Protein AF-A0A946CP48-F1 (afdb_monomer)

Secondary structure (DSSP, 8-state):
-PPPPPTTSTT-TTS-HHHHHHHHHHHHHHHHTSTTTS--EEEE-BTTEEEPPTT--EEEEE-GGG-SEEEE-EEE-TT--TT-EEEEEES-TTSEEEEPBS--STTBB--GGG--EEE--TT--EEEE-----

Nearest PDB structures (foldseek):
  2z9c-assembly1_A-2  TM=2.897E-01  e=3.029E+00  Escherichia coli
  7syk-assembly1_Q  TM=2.457E-01  e=8.558E+00  Oryctolagus cuniculus

Radius of gyration: 17.56 Å; Cα contacts (8 Å, |Δi|>4): 278; chains: 1; bounding box: 41×26×53 Å

Sequence (134 aa):
MTDMPAIGYLSDDARTGGEQKQAFEDIRDVIAELPGGSAEIELTISGGAISIPVRSTVIKIDTEADAAADDLDTIGQGNSRDGQVIIVRPVDAGRVVTLKHGNGGTGQMLLTGSKEAVLDNVELSIMLRREGTA

Structure (mmCIF, N/CA/C/O backbone):
data_AF-A0A946CP48-F1
#
_entry.id   AF-A0A946CP48-F1
#
loop_
_atom_site.group_PDB
_atom_site.id
_atom_site.type_symbol
_atom_site.label_atom_id
_atom_site.label_alt_id
_atom_site.label_comp_id
_atom_site.label_asym_id
_atom_site.label_entity_id
_atom_site.label_seq_id
_atom_site.pdbx_PDB_ins_code
_atom_site.Cartn_x
_atom_site.Cartn_y
_atom_site.Cartn_z
_atom_site.occupancy
_atom_site.B_iso_or_equiv
_atom_site.auth_seq_id
_atom_site.auth_comp_id
_atom_site.auth_asym_id
_atom_site.auth_atom_id
_atom_site.pdbx_PDB_model_num
ATOM 1 N N . MET A 1 1 ? 2.300 4.978 -11.983 1.00 69.50 1 MET A N 1
ATOM 2 C CA . MET A 1 1 ? 2.820 3.594 -11.945 1.00 69.50 1 MET A CA 1
ATOM 3 C C . MET A 1 1 ? 3.808 3.432 -13.084 1.00 69.50 1 MET A C 1
ATOM 5 O O . MET A 1 1 ? 3.587 4.062 -14.114 1.00 69.50 1 MET A O 1
ATOM 9 N N . THR A 1 2 ? 4.876 2.660 -12.904 1.00 81.38 2 THR A N 1
ATOM 10 C CA . THR A 1 2 ? 5.878 2.459 -13.967 1.00 81.38 2 THR A CA 1
ATOM 1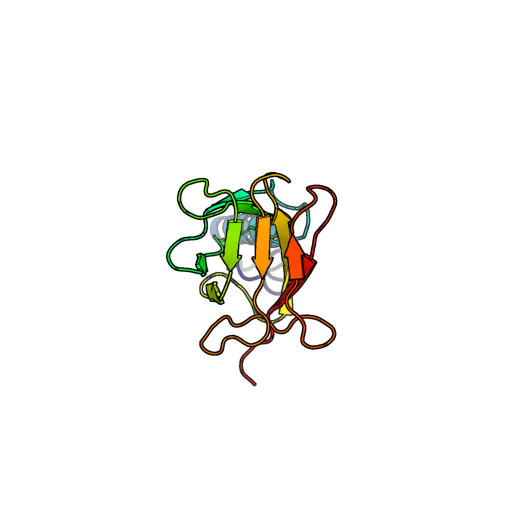1 C C . THR A 1 2 ? 5.605 1.163 -14.726 1.00 81.38 2 THR A C 1
ATOM 13 O O . THR A 1 2 ? 5.418 0.121 -14.105 1.00 81.38 2 THR A O 1
ATOM 16 N N . ASP A 1 3 ? 5.549 1.183 -16.054 1.00 85.25 3 ASP A N 1
ATOM 17 C CA . ASP A 1 3 ? 5.294 -0.040 -16.821 1.00 85.25 3 ASP A CA 1
ATOM 18 C C . ASP A 1 3 ? 6.550 -0.902 -16.938 1.00 85.25 3 ASP A C 1
ATOM 20 O O . ASP A 1 3 ? 7.656 -0.403 -17.133 1.00 85.25 3 ASP A O 1
ATOM 24 N N . MET A 1 4 ? 6.373 -2.221 -16.819 1.00 88.25 4 MET A N 1
ATOM 25 C CA . MET A 1 4 ? 7.462 -3.157 -17.074 1.00 88.25 4 MET A CA 1
ATOM 26 C C . MET A 1 4 ? 7.847 -3.065 -18.558 1.00 88.25 4 MET A C 1
ATOM 28 O O . MET A 1 4 ? 6.959 -3.192 -19.410 1.00 88.25 4 MET A O 1
ATOM 32 N N . PRO A 1 5 ? 9.140 -2.911 -18.895 1.00 92.25 5 PRO A N 1
ATOM 33 C CA . PRO A 1 5 ? 9.574 -2.970 -20.282 1.00 92.25 5 PRO A CA 1
ATOM 34 C C . PRO A 1 5 ? 9.137 -4.274 -20.957 1.00 92.25 5 PRO A C 1
ATOM 36 O O . PRO A 1 5 ? 9.118 -5.344 -20.342 1.00 92.25 5 PRO A O 1
ATOM 39 N N . ALA A 1 6 ? 8.795 -4.189 -22.243 1.00 91.69 6 ALA A N 1
ATOM 40 C CA . ALA A 1 6 ? 8.351 -5.345 -23.012 1.00 91.69 6 ALA A CA 1
ATOM 41 C C . ALA A 1 6 ? 9.420 -6.455 -23.054 1.00 91.69 6 ALA A C 1
ATOM 43 O O . ALA A 1 6 ? 10.627 -6.196 -23.003 1.00 91.69 6 ALA A O 1
ATOM 44 N N . ILE A 1 7 ? 8.982 -7.708 -23.211 1.00 91.06 7 ILE A N 1
ATOM 45 C CA . ILE A 1 7 ? 9.899 -8.836 -23.421 1.00 91.06 7 ILE A CA 1
ATOM 46 C C . ILE A 1 7 ? 10.784 -8.541 -24.636 1.00 91.06 7 ILE A C 1
ATOM 48 O O . ILE A 1 7 ? 10.297 -8.148 -25.694 1.00 91.06 7 ILE A O 1
ATOM 52 N N . GLY A 1 8 ? 12.091 -8.737 -24.472 1.00 90.31 8 GLY A N 1
ATOM 53 C CA . GLY A 1 8 ? 13.076 -8.509 -25.526 1.00 90.31 8 GLY A CA 1
ATOM 54 C C . GLY A 1 8 ? 13.502 -7.049 -25.708 1.00 90.31 8 GLY A C 1
ATOM 55 O O . GLY A 1 8 ? 14.394 -6.802 -26.512 1.00 90.31 8 GLY A O 1
ATOM 56 N N . TYR A 1 9 ? 12.945 -6.096 -24.947 1.00 92.50 9 TYR A N 1
ATOM 57 C CA . TYR A 1 9 ? 13.290 -4.672 -25.070 1.00 92.50 9 TYR A CA 1
ATOM 58 C C . TYR A 1 9 ? 14.778 -4.401 -24.813 1.00 92.50 9 TYR A C 1
ATOM 60 O O . TYR A 1 9 ? 15.409 -3.634 -25.530 1.00 92.50 9 TYR A O 1
ATOM 68 N N . LEU A 1 10 ? 15.362 -5.056 -23.805 1.00 89.12 10 LEU A N 1
ATOM 69 C CA . LEU A 1 10 ? 16.778 -4.876 -23.464 1.00 89.12 10 LEU A CA 1
ATOM 70 C C . LEU A 1 10 ? 17.738 -5.577 -24.435 1.00 89.12 10 LEU A 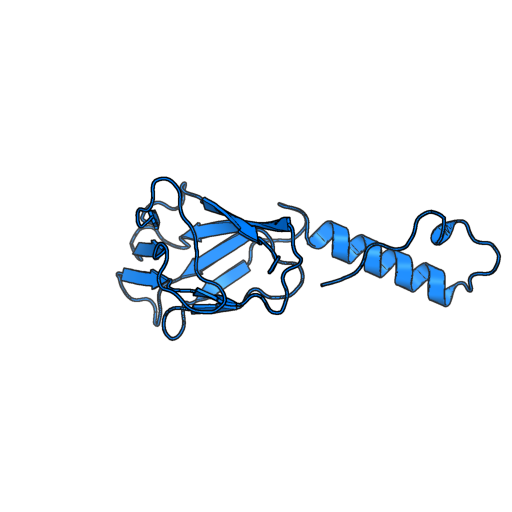C 1
ATOM 72 O O . LEU A 1 10 ? 18.889 -5.171 -24.541 1.00 89.12 10 LEU A O 1
ATOM 76 N N . SER A 1 11 ? 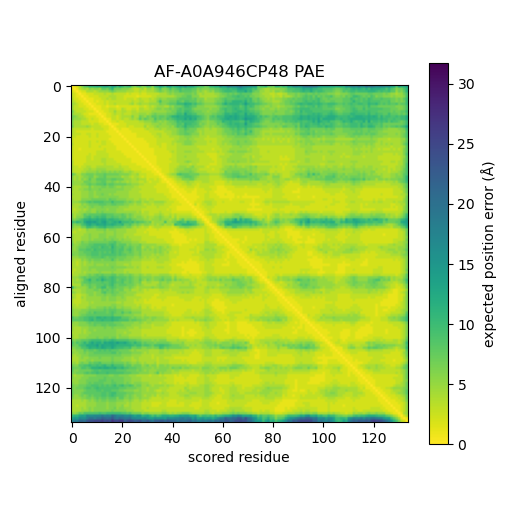17.282 -6.629 -25.117 1.00 90.81 11 SER A N 1
ATOM 77 C CA . SER A 1 11 ? 18.084 -7.410 -26.069 1.00 90.81 11 SER A CA 1
ATOM 78 C C . SER A 1 11 ? 17.961 -6.918 -27.514 1.00 90.81 11 SER A C 1
ATOM 80 O O . SER A 1 11 ? 18.498 -7.549 -28.415 1.00 90.81 11 SER A O 1
ATOM 82 N N . ASP A 1 12 ? 17.194 -5.854 -27.747 1.00 93.75 12 ASP A N 1
ATOM 83 C CA . ASP A 1 12 ? 16.957 -5.288 -29.070 1.00 93.75 12 ASP A CA 1
ATOM 84 C C . ASP A 1 12 ? 18.138 -4.397 -29.486 1.00 93.75 12 ASP A C 1
ATOM 86 O O . ASP A 1 12 ? 18.338 -3.306 -28.945 1.00 93.75 12 ASP A O 1
ATOM 90 N N . ASP A 1 13 ? 18.910 -4.869 -30.468 1.00 91.81 13 ASP A N 1
ATOM 91 C CA . ASP A 1 13 ? 20.085 -4.178 -31.015 1.00 91.81 13 ASP A CA 1
ATOM 92 C C . ASP A 1 13 ? 19.740 -2.843 -31.700 1.00 91.81 13 ASP A C 1
ATOM 94 O O . ASP A 1 13 ? 20.628 -2.023 -31.939 1.00 91.81 13 ASP A O 1
ATOM 98 N N . ALA A 1 14 ? 18.463 -2.594 -32.020 1.00 93.75 14 ALA A N 1
ATOM 99 C CA . ALA A 1 14 ? 18.020 -1.318 -32.576 1.00 93.75 14 ALA A CA 1
ATOM 100 C C . ALA A 1 14 ? 17.900 -0.207 -31.515 1.00 93.75 14 ALA A C 1
ATOM 102 O O . ALA A 1 14 ? 17.724 0.960 -31.877 1.00 93.75 14 ALA A O 1
ATOM 103 N N . ARG A 1 15 ? 17.985 -0.539 -30.217 1.00 92.94 15 ARG A N 1
ATOM 104 C CA . ARG A 1 15 ? 17.834 0.428 -29.122 1.00 92.94 15 ARG A CA 1
ATOM 105 C C . ARG A 1 15 ? 19.086 1.252 -28.909 1.00 92.94 15 ARG A C 1
ATOM 107 O O . ARG A 1 15 ? 20.211 0.762 -28.877 1.00 92.94 15 ARG A O 1
ATOM 114 N N . THR A 1 16 ? 18.872 2.535 -28.671 1.00 95.00 16 THR A N 1
ATOM 115 C CA . THR A 1 16 ? 19.930 3.435 -28.235 1.00 95.00 16 THR A CA 1
ATOM 116 C C . THR A 1 16 ? 20.317 3.152 -26.782 1.00 95.00 16 THR A C 1
ATOM 118 O O . THR A 1 16 ? 19.508 2.711 -25.962 1.00 95.00 16 THR A O 1
ATOM 121 N N . GLY A 1 17 ? 21.547 3.511 -26.408 1.00 91.12 17 GLY A N 1
ATOM 122 C CA . GLY A 1 17 ? 21.979 3.423 -25.010 1.00 91.12 17 GLY A CA 1
ATOM 123 C C . GLY A 1 17 ? 21.163 4.308 -24.052 1.00 91.12 17 GLY A C 1
ATOM 124 O O . GLY A 1 17 ? 21.133 4.038 -22.856 1.00 91.12 17 GLY A O 1
ATOM 125 N N . GLY A 1 18 ? 20.495 5.358 -24.550 1.00 93.19 18 GLY A N 1
ATOM 126 C CA . GLY A 1 18 ? 19.578 6.179 -23.751 1.00 93.19 18 GLY A CA 1
ATOM 127 C C . GLY A 1 18 ? 18.282 5.440 -23.413 1.00 93.19 18 GLY A C 1
ATOM 128 O O . GLY A 1 18 ? 17.873 5.415 -22.256 1.00 93.19 18 GLY A O 1
ATOM 129 N N . GLU A 1 19 ? 17.684 4.774 -24.400 1.00 93.12 19 GLU A N 1
ATOM 130 C CA . GLU A 1 19 ? 16.470 3.968 -24.214 1.00 93.12 19 GLU A CA 1
ATOM 131 C C . GLU A 1 19 ? 16.706 2.772 -23.289 1.00 93.12 19 GLU A C 1
ATOM 133 O O . GLU A 1 19 ? 15.859 2.460 -22.454 1.00 93.12 19 GLU A O 1
ATOM 138 N N . GLN A 1 20 ? 17.865 2.118 -23.399 1.00 91.25 20 GLN A N 1
ATOM 139 C CA . GLN A 1 20 ? 18.214 1.001 -22.519 1.00 91.25 20 GLN A CA 1
ATOM 140 C C . GLN A 1 20 ? 18.391 1.452 -21.064 1.00 91.25 20 GLN A C 1
ATOM 142 O O . GLN A 1 20 ? 17.932 0.768 -20.154 1.00 91.25 20 GLN A O 1
ATOM 147 N N . LYS A 1 21 ? 19.005 2.621 -20.827 1.00 92.75 21 LYS A N 1
ATOM 148 C CA . LYS A 1 21 ? 19.114 3.197 -19.475 1.00 92.75 21 LYS A CA 1
ATOM 149 C C . LYS A 1 21 ? 17.746 3.469 -18.866 1.00 92.75 21 LYS A C 1
ATOM 151 O O . LYS A 1 21 ? 17.530 3.103 -17.717 1.00 92.75 21 LYS A O 1
ATOM 156 N N . GLN A 1 22 ? 16.831 4.055 -19.638 1.00 93.44 22 GLN A N 1
ATOM 157 C CA . GLN A 1 22 ? 15.472 4.294 -19.160 1.00 93.44 22 GLN A CA 1
ATOM 158 C C . GLN A 1 22 ? 14.778 2.981 -18.782 1.00 93.44 22 GLN A C 1
ATOM 160 O O . GLN A 1 22 ? 14.215 2.889 -17.700 1.00 93.44 22 GLN A O 1
ATOM 165 N N . ALA A 1 23 ? 14.915 1.933 -19.598 1.00 92.50 23 ALA A N 1
ATOM 166 C CA . ALA A 1 23 ? 14.337 0.631 -19.273 1.00 92.50 23 ALA A CA 1
ATOM 167 C C . ALA A 1 23 ? 14.891 0.020 -17.972 1.00 92.50 23 ALA A C 1
ATOM 169 O O . ALA A 1 23 ? 14.157 -0.663 -17.261 1.00 92.50 23 ALA A O 1
ATOM 170 N N . PHE A 1 24 ? 16.158 0.265 -17.619 1.00 91.94 24 PHE A N 1
ATOM 171 C CA . PHE A 1 24 ? 16.690 -0.158 -16.319 1.00 91.94 24 PHE A CA 1
ATOM 172 C C . PHE A 1 24 ? 16.081 0.618 -15.147 1.00 91.94 24 PHE A C 1
ATOM 174 O O . PHE A 1 24 ? 15.777 0.007 -14.121 1.00 91.94 24 PHE A O 1
ATOM 181 N N . GLU A 1 25 ? 15.871 1.927 -15.296 1.00 94.19 25 GLU A N 1
ATOM 182 C CA . GLU A 1 25 ? 15.159 2.727 -14.291 1.00 94.19 25 GLU A CA 1
ATOM 183 C C . GLU A 1 25 ? 13.704 2.262 -14.148 1.00 94.19 25 GLU A C 1
ATOM 185 O O . GLU A 1 25 ? 13.211 2.104 -13.029 1.00 94.19 25 GLU A O 1
ATOM 190 N N . ASP A 1 26 ? 13.051 1.925 -15.263 1.00 91.94 26 ASP A N 1
ATOM 191 C CA . ASP A 1 26 ? 11.680 1.423 -15.256 1.00 91.94 26 ASP A CA 1
ATOM 192 C C . ASP A 1 26 ? 11.576 0.072 -14.528 1.00 91.94 26 ASP A C 1
ATOM 194 O O . ASP A 1 26 ? 10.691 -0.136 -13.696 1.00 91.94 26 ASP A O 1
ATOM 198 N N . ILE A 1 27 ? 12.531 -0.837 -14.764 1.00 91.69 27 ILE A N 1
ATOM 199 C CA . ILE A 1 27 ? 12.626 -2.116 -14.042 1.00 91.69 27 ILE A CA 1
ATOM 200 C C . ILE A 1 27 ? 12.857 -1.885 -12.551 1.00 91.69 27 ILE A C 1
ATOM 202 O O . ILE A 1 27 ? 12.212 -2.527 -11.720 1.00 91.69 27 ILE A O 1
ATOM 206 N N . ARG A 1 28 ? 13.767 -0.975 -12.192 1.00 90.50 28 ARG A N 1
ATOM 207 C CA . ARG A 1 28 ? 14.041 -0.625 -10.794 1.00 90.50 28 ARG A CA 1
ATOM 208 C C . ARG A 1 28 ? 12.782 -0.110 -10.102 1.00 90.50 28 ARG A C 1
ATOM 210 O O . ARG A 1 28 ? 12.532 -0.468 -8.953 1.00 90.50 28 ARG A O 1
ATOM 217 N N . ASP A 1 29 ? 11.982 0.693 -10.789 1.00 89.94 29 ASP A N 1
ATOM 218 C CA . ASP A 1 29 ? 10.719 1.191 -10.256 1.00 89.94 29 ASP A CA 1
ATOM 219 C C . ASP A 1 29 ? 9.662 0.096 -10.104 1.00 89.94 29 ASP A C 1
ATOM 221 O O . ASP A 1 29 ? 8.962 0.069 -9.092 1.00 89.94 29 ASP A O 1
ATOM 225 N N . VAL A 1 30 ? 9.568 -0.837 -11.055 1.00 88.88 30 VAL A N 1
ATOM 226 C CA . VAL A 1 30 ? 8.669 -1.994 -10.927 1.00 88.88 30 VAL A CA 1
ATOM 227 C C . VAL A 1 30 ? 9.085 -2.879 -9.749 1.00 88.88 30 VAL A C 1
ATOM 229 O O . VAL A 1 30 ? 8.230 -3.354 -9.006 1.00 88.88 30 VAL A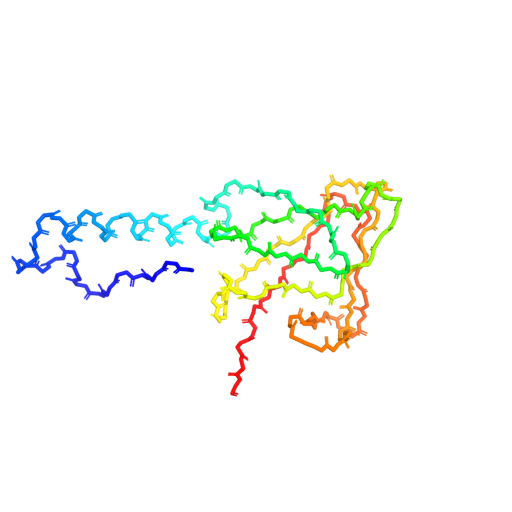 O 1
ATOM 232 N N . ILE A 1 31 ? 10.390 -3.067 -9.530 1.00 88.62 31 ILE A N 1
ATOM 233 C CA . ILE A 1 31 ? 10.904 -3.782 -8.354 1.00 88.62 31 ILE A CA 1
ATOM 234 C C . ILE A 1 31 ? 10.528 -3.040 -7.069 1.00 88.62 31 ILE A C 1
ATOM 236 O O . ILE A 1 31 ? 10.117 -3.682 -6.106 1.00 88.62 31 ILE A O 1
ATOM 240 N N . ALA A 1 32 ? 10.619 -1.708 -7.053 1.00 87.81 32 ALA A N 1
ATOM 241 C CA . ALA A 1 32 ? 10.230 -0.906 -5.896 1.00 87.81 32 ALA A CA 1
ATOM 242 C C . ALA A 1 32 ? 8.731 -1.030 -5.560 1.00 87.81 32 ALA A C 1
ATOM 244 O O . ALA A 1 32 ? 8.357 -0.913 -4.400 1.00 87.81 32 ALA A O 1
ATOM 245 N N . GLU A 1 33 ? 7.882 -1.322 -6.547 1.00 86.88 33 GLU A N 1
ATOM 246 C CA . GLU A 1 33 ? 6.452 -1.589 -6.352 1.00 86.88 33 GLU A CA 1
ATOM 247 C C . GLU A 1 33 ? 6.141 -2.993 -5.789 1.00 86.88 33 GLU A C 1
ATOM 249 O O . GLU A 1 33 ? 4.992 -3.273 -5.431 1.00 86.88 33 GLU A O 1
ATOM 254 N N . LEU A 1 34 ? 7.119 -3.896 -5.670 1.00 87.00 34 LEU A N 1
ATOM 255 C CA . LEU A 1 34 ? 6.904 -5.198 -5.032 1.00 87.00 34 LEU A CA 1
ATOM 256 C C . LEU A 1 34 ? 6.819 -5.059 -3.500 1.00 87.00 34 LEU A C 1
ATOM 258 O O . LEU A 1 34 ? 7.453 -4.173 -2.924 1.00 87.00 34 LEU A O 1
ATOM 262 N N . PRO A 1 35 ? 6.084 -5.942 -2.793 1.00 85.31 35 PRO A N 1
ATOM 263 C CA . PRO A 1 35 ? 6.104 -5.965 -1.331 1.00 85.31 35 PRO A CA 1
ATOM 264 C C . PRO A 1 35 ? 7.537 -6.139 -0.804 1.00 85.31 35 PRO A C 1
ATOM 266 O O . PRO A 1 35 ? 8.204 -7.119 -1.129 1.00 85.31 35 PRO A O 1
ATOM 269 N N . GLY A 1 36 ? 8.018 -5.172 -0.016 1.00 84.19 36 GLY A N 1
ATOM 270 C CA . GLY A 1 36 ? 9.401 -5.127 0.481 1.00 84.19 36 GLY A CA 1
ATOM 271 C C . GLY A 1 36 ? 10.444 -4.601 -0.519 1.00 84.19 36 GLY A C 1
ATOM 272 O O . GLY A 1 36 ? 11.621 -4.530 -0.177 1.00 84.19 36 GLY A O 1
ATOM 273 N N . GLY A 1 37 ? 10.035 -4.220 -1.735 1.00 85.62 37 GLY A N 1
ATOM 274 C CA . GLY A 1 37 ? 10.899 -3.603 -2.748 1.00 85.62 37 GLY A CA 1
ATOM 275 C C . GLY A 1 37 ? 11.220 -2.130 -2.471 1.00 85.62 37 GLY A C 1
ATOM 276 O O . GLY A 1 37 ? 12.255 -1.626 -2.909 1.00 85.62 37 GLY A O 1
ATOM 277 N N . SER A 1 38 ? 10.367 -1.451 -1.702 1.00 87.38 38 SER A N 1
ATOM 278 C CA . SER A 1 38 ? 10.590 -0.111 -1.161 1.00 87.38 38 SER A CA 1
ATOM 279 C C . SER A 1 38 ? 10.522 -0.121 0.366 1.00 87.38 38 SER A C 1
ATOM 281 O O . SER A 1 38 ? 9.931 -1.017 0.971 1.00 87.38 38 SER A O 1
ATOM 283 N N . ALA A 1 39 ? 11.072 0.920 0.996 1.00 88.06 39 ALA A N 1
ATOM 284 C CA . ALA A 1 39 ? 10.811 1.182 2.408 1.00 88.06 39 ALA A CA 1
ATOM 285 C C . ALA A 1 39 ? 9.312 1.424 2.654 1.00 88.06 39 ALA A C 1
ATOM 287 O O . ALA A 1 39 ? 8.589 1.870 1.753 1.00 88.06 39 ALA A O 1
ATOM 288 N N . GLU A 1 40 ? 8.868 1.143 3.879 1.00 90.19 40 GLU A N 1
ATOM 289 C CA . GLU A 1 40 ? 7.524 1.502 4.325 1.00 90.19 40 GLU A CA 1
ATOM 290 C C . GLU A 1 40 ? 7.371 3.021 4.359 1.00 90.19 40 GLU A C 1
ATOM 292 O O . GLU A 1 40 ? 8.298 3.750 4.726 1.00 90.19 40 GLU A O 1
ATOM 297 N N . ILE A 1 41 ? 6.178 3.486 4.015 1.00 92.38 41 ILE A N 1
ATOM 298 C CA . ILE A 1 41 ? 5.811 4.895 4.124 1.00 92.38 41 ILE A CA 1
ATOM 299 C C . ILE A 1 41 ? 4.768 5.080 5.212 1.00 92.38 41 ILE A C 1
ATOM 301 O O . ILE A 1 41 ? 4.051 4.146 5.562 1.00 92.38 41 ILE A O 1
ATOM 305 N N . GLU A 1 42 ? 4.663 6.297 5.720 1.00 93.75 42 GLU A N 1
ATOM 306 C CA . GLU A 1 42 ? 3.605 6.693 6.636 1.00 93.75 42 GLU A CA 1
ATOM 307 C C . GLU A 1 42 ? 2.665 7.665 5.935 1.00 93.75 42 GLU A C 1
ATOM 309 O O . GLU A 1 42 ? 3.125 8.603 5.283 1.00 93.75 42 GLU A O 1
ATOM 314 N N . LEU A 1 43 ? 1.364 7.410 6.040 1.00 95.38 43 LEU A N 1
ATOM 315 C CA . LEU A 1 43 ? 0.310 8.266 5.518 1.00 95.38 43 LEU A CA 1
ATOM 316 C C . LEU A 1 43 ? -0.684 8.573 6.631 1.00 95.38 43 LEU A C 1
ATOM 318 O O . LEU A 1 43 ? -1.199 7.666 7.278 1.00 95.38 43 LEU A O 1
ATOM 322 N N . THR A 1 44 ? -0.985 9.851 6.801 1.00 96.62 44 THR A N 1
ATOM 323 C CA . THR A 1 44 ? -2.033 10.326 7.702 1.00 96.62 44 THR A CA 1
ATOM 324 C C . THR A 1 44 ? -3.360 10.371 6.954 1.00 96.62 44 THR A C 1
ATOM 326 O O . THR A 1 44 ? -3.407 10.819 5.802 1.00 96.62 44 THR A O 1
ATOM 329 N N . ILE A 1 45 ? -4.432 9.915 7.596 1.00 96.88 45 ILE A N 1
ATOM 330 C CA . ILE A 1 45 ? -5.795 10.085 7.090 1.00 96.88 45 ILE A CA 1
ATOM 331 C C . ILE A 1 45 ? -6.098 11.580 6.962 1.00 96.88 45 ILE A C 1
ATOM 333 O O . ILE A 1 45 ? -5.733 12.388 7.816 1.00 96.88 45 ILE A O 1
ATOM 337 N N . SER A 1 46 ? -6.754 11.952 5.866 1.00 96.69 46 SER A N 1
ATOM 338 C CA . SER A 1 46 ? -7.329 13.281 5.702 1.00 96.69 46 SER A CA 1
ATOM 339 C C . SER A 1 46 ? -8.723 13.163 5.108 1.00 96.69 46 SER A C 1
ATOM 341 O O . SER A 1 46 ? -8.893 12.595 4.026 1.00 96.69 46 SER A O 1
ATOM 343 N N . GLY A 1 47 ? -9.727 13.668 5.828 1.00 94.94 47 GLY A N 1
ATOM 344 C CA . GLY A 1 47 ? -11.128 13.599 5.407 1.00 94.94 47 GLY A CA 1
ATOM 345 C C . GLY A 1 47 ? -11.614 12.174 5.117 1.00 94.94 47 GLY A C 1
ATOM 346 O O . GLY A 1 47 ? -12.327 11.969 4.135 1.00 94.94 47 GLY A O 1
ATOM 347 N N . GLY A 1 48 ? -11.176 11.193 5.914 1.00 95.44 48 GLY A N 1
ATOM 348 C CA . GLY A 1 48 ? -11.545 9.781 5.757 1.00 95.44 48 GLY A CA 1
ATOM 349 C C . GLY A 1 48 ? -10.827 9.050 4.616 1.00 95.44 48 GLY A C 1
ATOM 350 O O . GLY A 1 48 ? -11.215 7.942 4.249 1.00 95.44 48 GLY A O 1
ATOM 351 N N . ALA A 1 49 ? -9.787 9.631 4.012 1.00 95.50 49 ALA A N 1
ATOM 352 C CA . ALA A 1 49 ? -9.084 9.006 2.896 1.00 95.50 49 ALA A CA 1
ATOM 353 C C . ALA A 1 49 ? -7.559 9.088 3.010 1.00 95.50 49 ALA A C 1
ATOM 355 O O . ALA A 1 49 ? -6.999 9.978 3.649 1.00 95.50 49 ALA A O 1
ATOM 356 N N . ILE A 1 50 ? -6.883 8.176 2.307 1.00 94.94 50 ILE A N 1
ATOM 357 C CA . ILE A 1 50 ? -5.443 8.250 2.026 1.00 94.94 50 ILE A CA 1
ATOM 358 C C . ILE A 1 50 ? -5.194 8.192 0.520 1.00 94.94 50 ILE A C 1
ATOM 360 O O . ILE A 1 50 ? -5.962 7.593 -0.232 1.00 94.94 50 ILE A O 1
ATOM 364 N N . SER A 1 51 ? -4.087 8.780 0.069 1.00 92.12 51 SER A N 1
ATOM 365 C CA . SER A 1 51 ? -3.630 8.685 -1.321 1.00 92.12 51 SER A CA 1
ATOM 366 C C . SER A 1 51 ? -2.293 7.967 -1.388 1.00 92.12 51 SER A C 1
ATOM 368 O O . SER A 1 51 ? -1.307 8.428 -0.820 1.00 92.12 51 SER A O 1
ATOM 370 N N . ILE A 1 52 ? -2.255 6.844 -2.103 1.00 86.94 52 ILE A N 1
ATOM 371 C CA . ILE A 1 52 ? -1.040 6.042 -2.233 1.00 86.94 52 ILE A CA 1
ATOM 372 C C . ILE A 1 52 ? -0.067 6.768 -3.173 1.00 86.94 52 ILE A C 1
ATOM 374 O O . ILE A 1 52 ? -0.449 7.103 -4.302 1.00 86.94 52 ILE A O 1
ATOM 378 N N . PRO A 1 53 ? 1.182 7.034 -2.760 1.00 82.88 53 PRO A N 1
ATOM 379 C CA . PRO A 1 53 ? 2.191 7.581 -3.650 1.00 82.88 53 PRO A CA 1
ATOM 380 C C . PRO A 1 53 ? 2.731 6.506 -4.600 1.00 82.88 53 PRO A C 1
ATOM 382 O O . PRO A 1 53 ? 2.537 5.303 -4.432 1.00 82.88 53 PRO A O 1
ATOM 385 N N . VAL A 1 54 ? 3.430 6.948 -5.638 1.00 74.00 54 VAL A N 1
ATOM 386 C CA . VAL A 1 54 ? 4.037 6.049 -6.624 1.00 74.00 54 VAL A CA 1
ATOM 3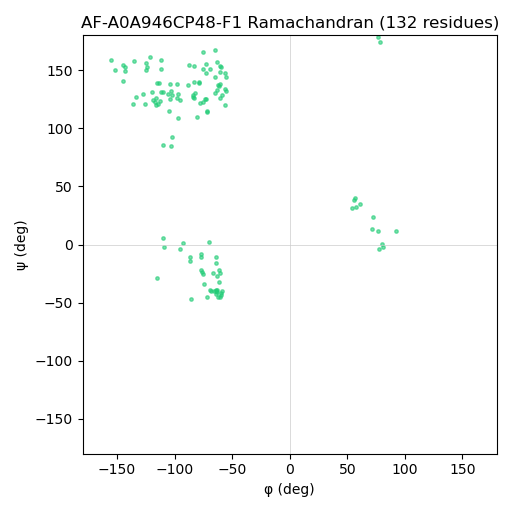87 C C . VAL A 1 54 ? 5.098 5.170 -5.941 1.00 74.00 54 VAL A C 1
ATOM 389 O O . VAL A 1 54 ? 5.956 5.693 -5.235 1.00 74.00 54 VAL A O 1
ATOM 392 N N . ARG A 1 55 ? 5.071 3.855 -6.206 1.00 75.12 55 ARG A N 1
ATOM 393 C CA . ARG A 1 55 ? 6.038 2.850 -5.706 1.00 75.12 55 ARG A CA 1
ATOM 394 C C . ARG A 1 55 ? 5.946 2.480 -4.224 1.00 75.12 55 ARG A C 1
ATOM 396 O O . ARG A 1 55 ? 6.932 2.014 -3.669 1.00 75.12 55 ARG A O 1
ATOM 403 N N . SER A 1 56 ? 4.795 2.660 -3.579 1.00 80.06 56 SER A N 1
ATOM 404 C CA . SER A 1 56 ? 4.621 2.253 -2.180 1.00 80.06 56 SER A CA 1
ATOM 405 C C . SER A 1 56 ? 3.642 1.102 -2.030 1.00 80.06 56 SER A C 1
ATOM 407 O O . SER A 1 56 ? 2.482 1.193 -2.430 1.00 80.06 56 SER A O 1
ATOM 409 N N . THR A 1 57 ? 4.133 0.032 -1.413 1.00 85.75 57 THR A N 1
ATOM 410 C CA . THR A 1 57 ? 3.396 -1.231 -1.276 1.00 85.75 57 THR A CA 1
ATOM 411 C C . THR A 1 57 ? 3.083 -1.554 0.176 1.00 85.75 57 THR A C 1
ATOM 413 O O . THR A 1 57 ? 2.065 -2.177 0.448 1.00 85.75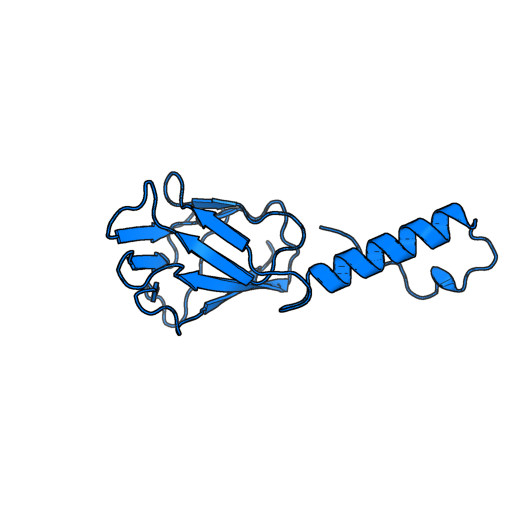 57 THR A O 1
ATOM 416 N N . VAL A 1 58 ? 3.918 -1.100 1.115 1.00 91.62 58 VAL A N 1
ATOM 417 C CA . VAL A 1 58 ? 3.681 -1.236 2.556 1.00 91.62 58 VAL A CA 1
ATOM 418 C C . VAL A 1 58 ? 3.476 0.150 3.152 1.00 91.62 58 VAL A C 1
ATOM 420 O O . VAL A 1 58 ? 4.335 1.026 3.027 1.00 91.62 58 VAL A O 1
ATOM 423 N N . ILE A 1 59 ? 2.311 0.350 3.758 1.00 93.62 59 ILE A N 1
ATOM 424 C CA . ILE A 1 59 ? 1.816 1.649 4.198 1.00 93.62 59 ILE A CA 1
ATOM 425 C C . ILE A 1 59 ? 1.458 1.557 5.678 1.00 93.62 59 ILE A C 1
ATOM 427 O O . ILE A 1 59 ? 0.595 0.772 6.078 1.00 93.62 59 ILE A O 1
ATOM 431 N N . LYS A 1 60 ? 2.103 2.393 6.486 1.00 94.88 60 LYS A N 1
ATOM 432 C CA . LYS A 1 60 ? 1.671 2.697 7.845 1.00 94.88 60 LYS A CA 1
ATOM 433 C C . LYS A 1 60 ? 0.623 3.797 7.780 1.00 94.88 60 LYS A C 1
ATOM 435 O O . LYS A 1 60 ? 0.864 4.830 7.159 1.00 94.88 60 LYS A O 1
ATOM 440 N N . ILE A 1 61 ? -0.525 3.562 8.394 1.00 95.81 61 ILE A N 1
ATOM 441 C CA . ILE A 1 61 ? -1.615 4.530 8.448 1.00 95.81 61 ILE A CA 1
ATOM 442 C C . ILE A 1 61 ? -1.627 5.165 9.830 1.00 95.81 61 ILE A C 1
ATOM 444 O O . ILE A 1 61 ? -1.568 4.456 10.838 1.00 95.81 61 ILE A O 1
ATOM 448 N N . ASP A 1 62 ? -1.705 6.488 9.837 1.00 96.50 62 ASP A N 1
ATOM 449 C CA . ASP A 1 62 ? -1.927 7.314 11.013 1.00 96.50 62 ASP A CA 1
ATOM 450 C C . ASP A 1 62 ? -3.308 7.975 10.952 1.00 96.50 62 ASP A C 1
ATOM 452 O O . ASP A 1 62 ? -3.839 8.246 9.873 1.00 96.50 62 ASP A O 1
ATOM 456 N N . THR A 1 63 ? -3.876 8.239 12.117 1.00 97.56 63 THR A N 1
ATOM 457 C CA . THR A 1 63 ? -5.154 8.941 12.300 1.00 97.56 63 THR A CA 1
ATOM 458 C C . THR A 1 63 ? -5.043 10.420 11.930 1.00 97.56 63 THR A C 1
ATOM 460 O O . THR A 1 63 ? -3.983 11.022 12.114 1.00 97.56 63 THR A O 1
ATOM 463 N N . GLU A 1 64 ? -6.131 11.043 11.476 1.00 96.62 64 GLU A N 1
ATOM 464 C CA . GLU A 1 64 ? -6.177 12.482 11.219 1.00 96.62 64 GLU A CA 1
ATOM 465 C C . GLU A 1 64 ? -5.848 13.273 12.496 1.00 96.62 64 GLU A C 1
ATOM 467 O O . GLU A 1 64 ? -6.419 13.052 13.566 1.00 96.62 64 GLU A O 1
ATOM 472 N N . ALA A 1 65 ? -4.895 14.203 12.378 1.00 94.62 65 ALA A N 1
ATOM 473 C CA . ALA A 1 65 ? -4.439 15.068 13.468 1.00 94.62 65 ALA A CA 1
ATOM 474 C C . ALA A 1 65 ? -3.982 14.325 14.746 1.00 94.62 65 ALA A C 1
ATOM 476 O O . ALA A 1 65 ? -4.125 14.862 15.846 1.00 94.62 65 ALA A O 1
ATOM 477 N N . ASP A 1 66 ? -3.429 13.114 14.603 1.00 92.44 66 ASP A N 1
ATOM 478 C CA . ASP A 1 66 ? -2.965 12.266 15.712 1.00 92.44 66 ASP A CA 1
ATOM 479 C C . ASP A 1 66 ? -4.066 11.951 16.745 1.00 92.44 66 ASP A C 1
ATOM 481 O O . ASP A 1 66 ? -3.806 11.819 17.947 1.00 92.44 66 ASP A O 1
ATOM 485 N N . ALA A 1 67 ? -5.317 11.858 16.287 1.00 95.06 67 ALA A N 1
ATOM 486 C CA . ALA A 1 67 ? -6.450 11.492 17.121 1.00 95.06 67 ALA A CA 1
ATOM 487 C C . ALA A 1 67 ? -6.326 10.064 17.690 1.00 95.06 67 ALA A C 1
ATOM 489 O O . ALA A 1 67 ? -5.666 9.186 17.149 1.00 95.06 67 ALA A O 1
ATOM 490 N N . ALA A 1 68 ? -7.015 9.789 18.801 1.00 95.56 68 ALA A N 1
ATOM 491 C CA . ALA A 1 68 ? -6.995 8.452 19.406 1.00 95.56 68 ALA A CA 1
ATOM 492 C C . ALA A 1 68 ? -7.664 7.378 18.524 1.00 95.56 68 ALA A C 1
ATOM 494 O O . ALA A 1 68 ? -7.378 6.190 18.669 1.00 95.56 68 ALA A O 1
ATOM 495 N N . ALA A 1 69 ? -8.575 7.785 17.640 1.00 95.94 69 ALA A N 1
ATOM 496 C CA . ALA A 1 69 ? -9.216 6.903 16.683 1.00 95.94 69 ALA A CA 1
ATOM 497 C C . ALA A 1 69 ? -9.634 7.677 15.434 1.00 95.94 69 ALA A C 1
ATOM 499 O O . ALA A 1 69 ? -9.971 8.859 15.536 1.00 95.94 69 ALA A O 1
ATOM 500 N N . ASP A 1 70 ? -9.650 6.994 14.294 1.00 97.56 70 ASP A N 1
ATOM 501 C CA . ASP A 1 70 ? -10.146 7.541 13.035 1.00 97.56 70 ASP A CA 1
ATOM 502 C C . ASP A 1 70 ? -10.615 6.436 12.076 1.00 97.56 70 ASP A C 1
ATOM 504 O O . ASP A 1 70 ? -10.202 5.274 12.181 1.00 97.56 70 ASP A O 1
ATOM 508 N N . ASP A 1 71 ? -11.463 6.815 11.127 1.00 97.38 71 ASP A N 1
ATOM 509 C CA . ASP A 1 71 ? -12.044 5.925 10.131 1.00 97.38 71 ASP A CA 1
ATOM 510 C C . ASP A 1 71 ? -11.375 6.159 8.767 1.00 97.38 71 ASP A C 1
ATOM 512 O O . ASP A 1 71 ? -11.283 7.277 8.259 1.00 97.38 71 ASP A O 1
ATOM 516 N N . LEU A 1 72 ? -10.920 5.074 8.139 1.00 97.19 72 LEU A N 1
ATOM 517 C CA . LEU A 1 72 ? -10.490 5.082 6.748 1.00 97.19 72 LEU A CA 1
ATOM 518 C C . LEU A 1 72 ? -11.640 4.596 5.864 1.00 97.19 72 LEU A C 1
ATOM 520 O O . LEU A 1 72 ? -11.955 3.405 5.832 1.00 97.19 72 LEU A O 1
ATOM 524 N N . ASP A 1 73 ? -12.227 5.516 5.109 1.00 96.44 73 ASP A N 1
ATOM 525 C CA . ASP A 1 73 ? -13.364 5.272 4.225 1.00 96.44 73 ASP A CA 1
ATOM 526 C C . ASP A 1 73 ? -12.931 4.780 2.845 1.00 96.44 73 ASP A C 1
ATOM 528 O O . ASP A 1 73 ? -13.494 3.825 2.298 1.00 96.44 73 ASP A O 1
ATOM 532 N N . THR A 1 74 ? -11.943 5.457 2.254 1.00 95.19 74 THR A N 1
ATOM 533 C CA . THR A 1 74 ? -11.525 5.219 0.869 1.00 95.19 74 THR A CA 1
ATOM 534 C C . THR A 1 74 ? -10.019 5.339 0.681 1.00 95.19 74 THR A C 1
ATOM 536 O O . THR A 1 74 ? -9.321 6.072 1.380 1.00 95.19 74 THR A O 1
ATOM 539 N N . ILE A 1 75 ? -9.508 4.618 -0.314 1.00 94.25 75 ILE A N 1
ATOM 540 C CA . ILE A 1 75 ? -8.109 4.678 -0.726 1.00 94.25 75 ILE A CA 1
ATOM 541 C C . ILE A 1 75 ? -8.033 5.201 -2.160 1.00 94.25 75 ILE A C 1
ATOM 543 O O . ILE A 1 75 ? -8.596 4.621 -3.093 1.00 94.25 75 ILE A O 1
ATOM 547 N N . GLY A 1 76 ? -7.302 6.299 -2.343 1.00 91.00 76 GLY A N 1
ATOM 548 C CA . GLY A 1 76 ? -7.055 6.910 -3.641 1.00 91.00 76 GLY A CA 1
ATOM 549 C C . GLY A 1 76 ? -6.332 5.952 -4.588 1.00 91.00 76 GLY A C 1
ATOM 550 O O . GLY A 1 76 ? -5.260 5.440 -4.277 1.00 91.00 76 GLY A O 1
ATOM 551 N N . GLN A 1 77 ? -6.906 5.742 -5.775 1.00 84.75 77 GLN A N 1
ATOM 552 C CA . GLN A 1 77 ? -6.434 4.741 -6.741 1.00 84.75 77 GLN A CA 1
ATOM 553 C C . GLN A 1 77 ? -5.491 5.291 -7.823 1.00 84.75 77 GLN A C 1
ATOM 555 O O . GLN A 1 77 ? -5.011 4.527 -8.655 1.00 84.75 77 GLN A O 1
ATOM 560 N N . GLY A 1 78 ? -5.233 6.604 -7.853 1.00 82.19 78 GLY A N 1
ATOM 561 C CA . GLY A 1 78 ? -4.584 7.270 -8.995 1.00 82.19 78 GLY A CA 1
ATOM 562 C C . GLY A 1 78 ? -3.178 6.762 -9.337 1.00 82.19 78 GLY A C 1
ATOM 563 O O . GLY A 1 78 ? -2.754 6.865 -10.484 1.00 82.19 78 GLY A O 1
ATOM 564 N N . ASN A 1 79 ? -2.473 6.175 -8.367 1.00 83.94 79 ASN A N 1
ATOM 565 C CA . ASN A 1 79 ? -1.129 5.629 -8.556 1.00 83.94 79 ASN A CA 1
ATOM 566 C C . ASN A 1 79 ? -1.069 4.100 -8.492 1.00 83.94 79 ASN A C 1
ATOM 568 O O . ASN A 1 79 ? 0.032 3.551 -8.542 1.00 83.94 79 ASN A O 1
ATOM 572 N N . SER A 1 80 ? -2.214 3.421 -8.401 1.00 84.00 80 SER A N 1
ATOM 573 C CA . SER A 1 80 ? -2.267 1.971 -8.238 1.00 84.00 80 SER A CA 1
ATOM 574 C C . SER A 1 80 ? -2.656 1.269 -9.532 1.00 84.00 80 SER A C 1
ATOM 576 O O . SER A 1 80 ? -3.565 1.726 -10.213 1.00 84.00 80 SER A O 1
ATOM 578 N N . ARG A 1 81 ? -2.022 0.146 -9.882 1.00 84.62 81 ARG A N 1
ATOM 579 C CA . ARG A 1 81 ? -2.393 -0.675 -11.057 1.00 84.62 81 ARG A CA 1
ATOM 580 C C . ARG A 1 81 ? -3.473 -1.701 -10.716 1.00 84.62 81 ARG A C 1
ATOM 582 O O . ARG A 1 81 ? -3.592 -2.110 -9.562 1.00 84.62 81 ARG A O 1
ATOM 589 N N . ASP A 1 82 ? -4.260 -2.124 -11.700 1.00 87.50 82 ASP A N 1
ATOM 590 C CA . ASP A 1 82 ? -5.203 -3.232 -11.496 1.00 87.50 82 ASP A CA 1
ATOM 591 C C . ASP A 1 82 ? -4.421 -4.498 -11.120 1.00 87.50 82 ASP A C 1
ATOM 593 O O . ASP A 1 82 ? -3.357 -4.778 -11.676 1.00 87.50 82 ASP A O 1
ATOM 597 N N . GLY A 1 83 ? -4.909 -5.234 -10.124 1.00 86.94 83 GLY A N 1
ATOM 598 C CA . GLY A 1 83 ? -4.216 -6.381 -9.543 1.00 86.94 83 GLY A CA 1
ATOM 599 C C . GLY A 1 83 ? -3.081 -6.025 -8.578 1.00 86.94 83 GLY A C 1
ATOM 600 O O . GLY A 1 83 ? -2.520 -6.939 -7.971 1.00 86.94 83 GLY A O 1
ATOM 601 N N . GLN A 1 84 ? -2.747 -4.739 -8.386 1.00 87.81 84 GLN A N 1
ATOM 602 C CA . GLN A 1 84 ? -1.740 -4.347 -7.400 1.00 87.81 84 GLN A CA 1
ATOM 603 C C . GLN A 1 84 ? -2.182 -4.738 -6.002 1.00 87.81 84 GLN A C 1
ATOM 605 O O . GLN A 1 84 ? -3.326 -4.519 -5.603 1.00 87.81 84 GLN A O 1
ATOM 610 N N . VAL A 1 85 ? -1.228 -5.265 -5.251 1.00 90.25 85 VAL A N 1
ATOM 611 C CA . VAL A 1 85 ? -1.379 -5.541 -3.835 1.00 90.25 85 VAL A CA 1
ATOM 612 C C . VAL A 1 85 ? -0.764 -4.401 -3.048 1.00 90.25 85 VAL A C 1
ATOM 614 O O . VAL A 1 85 ? 0.335 -3.970 -3.374 1.00 90.25 85 VAL A O 1
ATOM 617 N N . ILE A 1 86 ? -1.434 -3.979 -1.985 1.00 92.25 86 ILE A N 1
ATOM 618 C CA . ILE A 1 86 ? -0.852 -3.159 -0.927 1.00 92.25 86 ILE A CA 1
ATOM 619 C C . ILE A 1 86 ? -1.047 -3.841 0.421 1.00 92.25 86 ILE A C 1
ATOM 621 O O . ILE A 1 86 ? -1.962 -4.646 0.604 1.00 92.25 86 ILE A O 1
ATOM 625 N 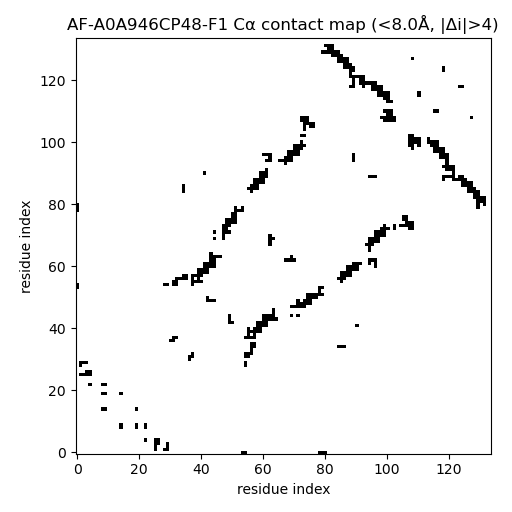N . ILE A 1 87 ? -0.189 -3.497 1.367 1.00 93.88 87 ILE A N 1
ATOM 626 C CA . ILE A 1 87 ? -0.251 -3.926 2.755 1.00 93.88 87 ILE A CA 1
ATOM 627 C C . ILE A 1 87 ? -0.404 -2.670 3.598 1.00 93.88 87 ILE A C 1
ATOM 629 O O . ILE A 1 87 ? 0.419 -1.758 3.515 1.00 93.88 87 ILE A O 1
ATOM 633 N N . VAL A 1 88 ? -1.454 -2.633 4.407 1.00 94.88 88 VAL A N 1
ATOM 634 C CA . VAL A 1 88 ? -1.730 -1.538 5.332 1.00 94.88 88 VAL A CA 1
ATOM 635 C C . VAL A 1 88 ? -1.611 -2.024 6.769 1.00 94.88 88 VAL A C 1
ATOM 637 O O . VAL A 1 88 ? -2.033 -3.135 7.094 1.00 94.88 88 VAL A O 1
ATOM 640 N N . ARG A 1 89 ? -1.015 -1.202 7.628 1.00 95.31 89 ARG A N 1
ATOM 641 C CA . ARG A 1 89 ? -0.818 -1.475 9.059 1.00 95.31 89 ARG A CA 1
ATOM 642 C C . ARG A 1 89 ? -0.951 -0.181 9.863 1.00 95.31 89 ARG A C 1
ATOM 644 O O . ARG A 1 89 ? -0.689 0.883 9.301 1.00 95.31 89 ARG A O 1
ATOM 651 N N . PRO A 1 90 ? -1.314 -0.232 11.152 1.00 96.38 90 PRO A N 1
ATOM 652 C CA . PRO A 1 90 ? -1.325 0.971 11.968 1.00 96.38 90 PRO A CA 1
ATOM 653 C C . PRO A 1 90 ? 0.113 1.402 12.279 1.00 96.38 90 PRO A C 1
ATOM 655 O O . PRO A 1 90 ? 1.031 0.576 12.402 1.00 96.38 90 PRO A O 1
ATOM 658 N N . VAL A 1 91 ? 0.315 2.711 12.396 1.00 96.06 91 VAL A N 1
ATOM 659 C CA . VAL A 1 91 ? 1.586 3.273 12.867 1.00 96.06 91 VAL A CA 1
ATOM 660 C C . VAL A 1 91 ? 1.759 3.098 14.378 1.00 96.06 91 VAL A C 1
ATOM 662 O O . VAL A 1 91 ? 2.873 2.869 14.844 1.00 96.06 91 VAL A O 1
ATOM 665 N N . ASP A 1 92 ? 0.661 3.169 15.131 1.00 94.38 92 ASP A N 1
ATOM 666 C CA . ASP A 1 92 ? 0.638 3.196 16.590 1.00 94.38 92 ASP A CA 1
ATOM 667 C C . ASP A 1 92 ? -0.596 2.441 17.106 1.00 94.38 92 ASP A C 1
ATOM 669 O O . ASP A 1 92 ? -1.668 2.526 16.518 1.00 94.38 92 ASP A O 1
ATOM 673 N N . ALA A 1 93 ? -0.444 1.680 18.192 1.00 91.88 93 ALA A N 1
ATOM 674 C CA . ALA A 1 93 ? -1.527 0.867 18.757 1.00 91.88 93 ALA A CA 1
ATOM 675 C C . ALA A 1 93 ? -2.555 1.689 19.565 1.00 91.88 93 ALA A C 1
ATOM 677 O O . ALA A 1 93 ? -3.682 1.250 19.771 1.00 91.88 93 ALA A O 1
ATOM 678 N N . GLY A 1 94 ? -2.174 2.875 20.047 1.00 92.81 94 GLY A N 1
ATOM 679 C CA . GLY A 1 94 ? -3.044 3.817 20.749 1.00 92.81 94 GLY A CA 1
ATOM 680 C C . GLY A 1 94 ? -3.814 4.768 19.828 1.00 92.81 94 GLY A C 1
ATOM 681 O O . GLY A 1 94 ? -4.719 5.448 20.310 1.00 92.81 94 GLY A O 1
ATOM 682 N N . ARG A 1 95 ? -3.476 4.808 18.531 1.00 96.19 95 ARG A N 1
ATOM 683 C CA . ARG A 1 95 ? -4.173 5.567 17.479 1.00 96.19 95 ARG A CA 1
ATOM 684 C C . ARG A 1 95 ? -4.883 4.595 16.545 1.00 96.19 95 ARG A C 1
ATOM 686 O O . ARG A 1 95 ? -4.333 4.133 15.548 1.00 96.19 95 ARG A O 1
ATOM 693 N N . VAL A 1 96 ? -6.095 4.222 16.940 1.00 96.31 96 VAL A N 1
ATOM 694 C CA . VAL A 1 96 ? -6.839 3.120 16.325 1.00 96.31 96 VAL A CA 1
ATOM 695 C C . VAL A 1 96 ? -7.401 3.546 14.973 1.00 96.31 96 VAL A C 1
ATOM 697 O O . VAL A 1 96 ? -8.195 4.478 14.890 1.00 96.31 96 VAL A O 1
ATOM 700 N N . VAL A 1 97 ? -7.047 2.819 13.916 1.00 96.94 97 VAL A N 1
ATOM 701 C CA . VAL A 1 97 ? -7.584 3.066 12.571 1.00 96.94 97 VAL A CA 1
ATOM 702 C C . VAL A 1 97 ? -8.626 2.006 12.229 1.00 96.94 97 VAL A C 1
ATOM 704 O O . VAL A 1 97 ? -8.328 0.811 12.254 1.00 96.94 97 VAL A O 1
ATOM 707 N N . THR A 1 98 ? -9.834 2.422 11.853 1.00 96.94 98 THR A N 1
ATOM 708 C CA . THR A 1 98 ? -10.895 1.508 11.406 1.00 96.94 98 THR A CA 1
ATOM 709 C C . THR A 1 98 ? -11.061 1.580 9.894 1.00 96.94 98 THR A C 1
ATOM 711 O O . THR A 1 98 ? -11.488 2.591 9.350 1.00 96.94 98 THR A O 1
ATOM 714 N N . LEU A 1 99 ? -10.770 0.491 9.185 1.00 97.06 99 LEU A N 1
ATOM 715 C CA . LEU A 1 99 ? -11.052 0.391 7.754 1.00 97.06 99 LEU A CA 1
ATOM 716 C C . LEU A 1 99 ? -12.536 0.100 7.554 1.00 97.06 99 LEU A C 1
ATOM 718 O O . LEU A 1 99 ? -13.044 -0.935 8.007 1.00 97.06 99 LEU A O 1
ATOM 722 N N . LYS A 1 100 ? -13.221 0.974 6.819 1.00 97.31 100 LYS A N 1
ATOM 723 C CA . LYS A 1 100 ? -14.648 0.828 6.539 1.00 97.31 100 LYS A CA 1
ATOM 724 C C . LYS A 1 100 ? -14.888 -0.120 5.377 1.00 97.31 100 LYS A C 1
ATOM 726 O O . LYS A 1 100 ? -14.301 -0.002 4.301 1.00 97.31 100 LYS A O 1
ATOM 731 N N . HIS A 1 101 ? -15.786 -1.077 5.596 1.00 96.31 101 HIS A N 1
ATOM 732 C CA . HIS A 1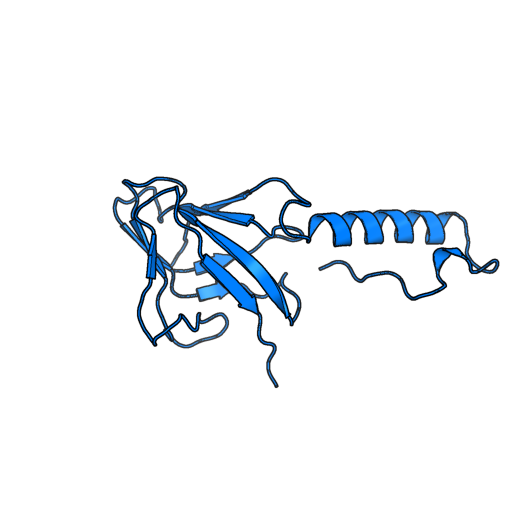 101 ? -16.224 -1.990 4.550 1.00 96.31 101 HIS A CA 1
ATOM 733 C C . HIS A 1 101 ? -17.329 -1.345 3.712 1.00 96.31 101 HIS A C 1
ATOM 735 O O . HIS A 1 101 ? -18.367 -0.970 4.248 1.00 96.31 101 HIS A O 1
ATOM 741 N N . GLY A 1 102 ? -17.143 -1.302 2.392 1.00 93.56 102 GLY A N 1
ATOM 742 C CA . GLY A 1 102 ? -18.222 -0.993 1.453 1.00 93.56 102 GLY A CA 1
ATOM 743 C C . GLY A 1 102 ? -18.847 0.391 1.642 1.00 93.56 102 GLY A C 1
ATOM 744 O O . GLY A 1 102 ? -20.046 0.543 1.423 1.00 93.56 102 GLY A O 1
ATOM 745 N N . ASN A 1 103 ? -18.054 1.397 2.029 1.00 91.62 103 ASN A N 1
ATOM 746 C CA . ASN A 1 103 ? -18.546 2.755 2.298 1.00 91.62 103 ASN A CA 1
ATOM 747 C C . ASN A 1 103 ? -19.003 3.525 1.034 1.00 91.62 103 ASN A C 1
ATOM 749 O O . ASN A 1 103 ? -19.421 4.678 1.105 1.00 91.62 103 ASN A O 1
ATOM 753 N N . GLY A 1 104 ? -18.953 2.885 -0.140 1.00 87.81 104 GLY A N 1
ATOM 754 C CA . GLY A 1 104 ? -19.316 3.484 -1.419 1.00 87.81 104 GLY A CA 1
ATOM 755 C C . GLY A 1 104 ? -18.232 4.401 -1.994 1.00 87.81 104 GLY A C 1
ATOM 756 O O . GLY A 1 104 ? -17.193 4.651 -1.392 1.00 87.81 104 GLY A O 1
ATOM 757 N N . GLY A 1 105 ? -18.470 4.884 -3.215 1.00 87.94 105 GLY A N 1
ATOM 758 C CA . GLY A 1 105 ? -17.539 5.762 -3.927 1.00 87.94 105 GLY A CA 1
ATOM 759 C C . GLY A 1 105 ? -16.318 5.056 -4.533 1.00 87.94 105 GLY A C 1
ATOM 760 O O . GLY A 1 105 ? -16.129 3.839 -4.442 1.00 87.94 105 GLY A O 1
ATOM 761 N N . THR A 1 106 ? -15.487 5.846 -5.212 1.00 89.50 106 THR A N 1
ATOM 762 C CA . THR A 1 106 ? -14.240 5.368 -5.819 1.00 89.50 106 THR A CA 1
ATOM 763 C C . THR A 1 106 ? -13.211 5.098 -4.730 1.00 89.50 106 THR A C 1
ATOM 765 O O . THR A 1 106 ? -12.878 5.991 -3.961 1.00 89.50 106 THR A O 1
ATOM 768 N N . GLY A 1 107 ? -12.658 3.885 -4.701 1.00 90.75 107 GLY A N 1
ATOM 769 C CA . GLY A 1 107 ? -11.635 3.519 -3.711 1.00 90.75 107 GLY A CA 1
ATOM 770 C C . GLY A 1 107 ? -12.191 2.889 -2.442 1.00 90.75 107 GLY A C 1
ATOM 771 O O . GLY A 1 107 ? -11.438 2.732 -1.486 1.00 90.75 107 GLY A O 1
ATOM 772 N N . GLN A 1 108 ? -13.473 2.509 -2.430 1.00 94.44 108 GLN A N 1
ATOM 773 C CA . GLN A 1 108 ? -14.037 1.714 -1.343 1.00 94.44 108 GLN A CA 1
ATOM 774 C C . GLN A 1 108 ? -13.260 0.410 -1.132 1.00 94.44 108 GLN A C 1
ATOM 776 O O . GLN A 1 108 ? -12.781 -0.218 -2.082 1.00 94.44 108 GLN A O 1
ATOM 781 N N . MET A 1 109 ? -13.200 -0.028 0.120 1.00 95.19 109 MET A N 1
ATOM 782 C CA . MET A 1 109 ? -12.547 -1.273 0.497 1.00 95.19 109 MET A CA 1
ATOM 783 C C . MET A 1 109 ? -13.587 -2.363 0.735 1.00 95.19 109 MET A C 1
ATOM 785 O O . MET A 1 109 ? -14.538 -2.195 1.499 1.00 95.19 109 MET A O 1
ATOM 789 N N . LEU A 1 110 ? -13.393 -3.513 0.092 1.00 94.31 110 LEU A N 1
ATOM 790 C CA . LEU A 1 110 ? -14.213 -4.701 0.308 1.00 94.31 110 LEU A CA 1
ATOM 791 C C . LEU A 1 110 ? -13.449 -5.680 1.196 1.00 94.31 110 LEU A C 1
ATOM 793 O O . LEU A 1 110 ? -12.640 -6.481 0.739 1.00 94.31 110 LEU A O 1
ATOM 797 N N . LEU A 1 111 ? -13.697 -5.564 2.495 1.00 94.94 111 LEU A N 1
ATOM 798 C CA . LEU A 1 111 ? -13.067 -6.375 3.534 1.00 94.94 111 LEU A CA 1
ATOM 799 C C . LEU A 1 111 ? -13.751 -7.738 3.737 1.00 94.94 111 LEU A C 1
ATOM 801 O O . LEU A 1 111 ? -14.953 -7.900 3.498 1.00 94.94 111 LEU A O 1
ATOM 805 N N . THR A 1 112 ? -12.975 -8.710 4.219 1.00 92.75 112 THR A N 1
ATOM 806 C CA . THR A 1 112 ? -13.413 -10.091 4.465 1.00 92.75 112 THR A CA 1
ATOM 807 C C . THR A 1 112 ? -14.614 -10.159 5.405 1.00 92.75 112 THR A C 1
ATOM 809 O O . THR A 1 112 ? -14.640 -9.543 6.467 1.00 92.75 112 THR A O 1
ATOM 812 N N . GLY A 1 113 ? -15.610 -10.965 5.030 1.00 92.62 113 GLY A N 1
ATOM 813 C CA . GLY A 1 113 ? -16.800 -11.195 5.852 1.00 92.62 113 GLY A CA 1
ATOM 814 C C . GLY A 1 113 ? -17.751 -10.001 5.939 1.00 92.62 113 GLY A C 1
ATOM 815 O O . GLY A 1 113 ? -18.634 -10.020 6.792 1.00 92.62 113 GLY A O 1
ATOM 816 N N . SER A 1 114 ? -17.577 -8.988 5.081 1.00 94.50 114 SER A N 1
ATOM 817 C CA . SER A 1 114 ? -18.394 -7.770 5.063 1.00 94.50 114 SER A CA 1
ATOM 818 C C . SER A 1 114 ? -18.413 -7.026 6.395 1.00 94.50 114 SER A C 1
ATOM 820 O O . SER A 1 114 ? -19.453 -6.545 6.844 1.00 94.50 114 SER A O 1
ATOM 822 N N . LYS A 1 115 ? -17.250 -6.963 7.046 1.00 95.06 115 LYS A N 1
ATOM 823 C CA . LYS A 1 115 ? -17.056 -6.290 8.330 1.00 95.06 115 LYS A CA 1
ATOM 824 C C . LYS A 1 115 ? -15.946 -5.264 8.236 1.00 95.06 115 LYS A C 1
ATOM 826 O O . LYS A 1 115 ? -14.995 -5.441 7.480 1.00 95.06 115 LYS A O 1
ATOM 831 N N . GLU A 1 116 ? -16.082 -4.224 9.043 1.00 96.19 116 GLU A N 1
ATOM 832 C CA . GLU A 1 116 ? -15.007 -3.276 9.309 1.00 96.19 116 GLU A CA 1
ATOM 833 C C . GLU A 1 116 ? -13.819 -4.004 9.940 1.00 96.19 116 GLU A C 1
ATOM 835 O O . GLU A 1 116 ? -13.992 -4.998 10.656 1.00 96.19 116 GLU A O 1
ATOM 840 N N . ALA A 1 117 ? -12.616 -3.517 9.657 1.00 95.81 117 ALA A N 1
ATOM 841 C CA . ALA A 1 117 ? -11.402 -4.051 10.246 1.00 95.81 117 ALA A CA 1
ATOM 842 C C . ALA A 1 117 ? -10.739 -2.985 11.109 1.00 95.81 117 ALA A C 1
ATOM 844 O O . ALA A 1 117 ? -10.477 -1.880 10.643 1.00 95.81 117 ALA A O 1
ATOM 845 N N . VAL A 1 118 ? -10.468 -3.334 12.362 1.00 95.94 118 VAL A N 1
ATOM 846 C CA . VAL A 1 118 ? -9.844 -2.439 13.335 1.00 95.94 118 VAL A CA 1
ATOM 847 C C . VAL A 1 118 ? -8.352 -2.743 13.387 1.00 95.94 118 VAL A C 1
ATOM 849 O O . VAL A 1 118 ? -7.953 -3.894 13.564 1.00 95.94 118 VAL A O 1
ATOM 852 N N . LEU A 1 119 ? -7.538 -1.709 13.204 1.00 94.38 119 LEU A N 1
ATOM 853 C CA . LEU A 1 119 ? -6.088 -1.745 13.317 1.00 94.38 119 LEU A CA 1
ATOM 854 C C . LEU A 1 119 ? -5.682 -1.111 14.654 1.00 94.38 119 LEU A C 1
ATOM 856 O O . LEU A 1 119 ? -5.378 0.076 14.722 1.00 94.38 119 LEU A O 1
ATOM 860 N N . ASP A 1 120 ? -5.705 -1.912 15.719 1.00 93.81 120 ASP A N 1
ATOM 861 C CA . ASP A 1 120 ? -5.377 -1.527 17.104 1.00 93.81 120 ASP A CA 1
ATOM 862 C C . ASP A 1 120 ? -4.052 -2.129 17.607 1.00 93.81 120 ASP A C 1
ATOM 864 O O . ASP A 1 120 ? -3.615 -1.879 18.728 1.00 93.81 120 ASP A O 1
ATOM 868 N N . ASN A 1 121 ? -3.391 -2.937 16.779 1.00 94.00 121 ASN A N 1
ATOM 869 C CA . ASN A 1 121 ? -2.127 -3.575 17.102 1.00 94.00 121 ASN A CA 1
ATOM 870 C C . ASN A 1 121 ? -1.156 -3.420 15.927 1.00 94.00 121 ASN A C 1
ATOM 872 O O . ASN A 1 121 ? -1.452 -3.799 14.796 1.00 94.00 121 ASN A O 1
ATOM 876 N N . VAL A 1 122 ? 0.038 -2.902 16.217 1.00 93.44 122 VAL A N 1
ATOM 877 C CA . VAL A 1 122 ? 1.136 -2.697 15.258 1.00 93.44 122 VAL A CA 1
ATOM 878 C C . VAL A 1 122 ? 1.693 -3.991 14.654 1.00 93.44 122 VAL A C 1
ATOM 880 O O . VAL A 1 122 ? 2.475 -3.938 13.707 1.00 93.44 122 VAL A O 1
ATOM 883 N N . GLU A 1 123 ? 1.322 -5.155 15.177 1.00 93.06 123 GLU A N 1
ATOM 884 C CA . GLU A 1 123 ? 1.640 -6.459 14.589 1.00 93.06 123 GLU A CA 1
ATOM 885 C C . GLU A 1 123 ? 0.608 -6.902 13.539 1.00 93.06 123 GLU A C 1
ATOM 887 O O . GLU A 1 123 ? 0.875 -7.818 12.757 1.00 93.06 123 GLU A O 1
ATOM 892 N N . LEU A 1 124 ? -0.561 -6.254 13.487 1.00 91.06 124 LEU A N 1
ATOM 893 C CA . LEU A 1 124 ? -1.592 -6.542 12.498 1.00 91.06 124 LEU A CA 1
ATOM 894 C C . LEU A 1 124 ? -1.310 -5.806 11.189 1.00 91.06 124 LEU A C 1
ATOM 896 O O . LEU A 1 124 ? -0.917 -4.640 11.156 1.00 91.06 124 LEU A O 1
ATOM 900 N N . SER A 1 125 ? -1.560 -6.502 10.085 1.00 92.94 125 SER A N 1
ATOM 901 C CA . SER A 1 125 ? -1.556 -5.914 8.752 1.00 92.94 125 SER A CA 1
ATOM 902 C C . SER A 1 125 ? -2.654 -6.534 7.902 1.00 92.94 125 SER A C 1
ATOM 904 O O . SER A 1 125 ? -3.031 -7.694 8.087 1.00 92.94 125 SER A O 1
ATOM 906 N N . ILE A 1 126 ? -3.182 -5.746 6.973 1.00 94.62 126 ILE A N 1
ATOM 907 C CA . ILE A 1 126 ? -4.212 -6.171 6.032 1.00 94.62 126 ILE A CA 1
ATOM 908 C C . ILE A 1 126 ? -3.662 -6.008 4.628 1.00 94.62 126 ILE A C 1
ATOM 910 O O . ILE A 1 126 ? -3.128 -4.963 4.262 1.00 94.62 126 ILE A O 1
ATOM 914 N N . MET A 1 127 ? -3.809 -7.060 3.834 1.00 93.94 127 MET A N 1
ATOM 915 C CA . MET A 1 127 ? -3.455 -7.053 2.426 1.00 93.94 127 MET A CA 1
ATOM 916 C C . MET A 1 127 ? -4.702 -6.738 1.604 1.00 93.94 127 MET A C 1
ATOM 918 O O . MET A 1 127 ? -5.713 -7.432 1.709 1.00 93.94 127 MET A O 1
ATOM 922 N N . LEU A 1 128 ? -4.623 -5.700 0.779 1.00 93.38 128 LEU A N 1
ATOM 923 C CA . LEU A 1 128 ? -5.685 -5.291 -0.131 1.00 93.38 128 LEU A CA 1
ATOM 924 C C . LEU A 1 128 ? -5.195 -5.451 -1.566 1.00 93.38 128 LEU A C 1
ATOM 926 O O . LEU A 1 128 ? -4.049 -5.130 -1.876 1.00 93.38 128 LEU A O 1
ATOM 930 N N . ARG A 1 129 ? -6.065 -5.940 -2.450 1.00 92.75 129 ARG A N 1
ATOM 931 C CA . ARG A 1 129 ? -5.803 -6.015 -3.888 1.00 92.75 129 ARG A CA 1
ATOM 932 C C . ARG A 1 129 ? -6.726 -5.046 -4.608 1.00 92.75 129 ARG A C 1
ATOM 934 O O . ARG A 1 129 ? -7.931 -5.059 -4.370 1.00 92.75 129 ARG A O 1
ATOM 941 N N . ARG A 1 130 ? -6.170 -4.228 -5.499 1.00 91.06 130 ARG A N 1
ATOM 942 C CA . ARG A 1 130 ? -6.969 -3.379 -6.382 1.00 91.06 130 ARG A CA 1
ATOM 943 C C . ARG A 1 130 ? -7.649 -4.253 -7.431 1.00 91.06 130 ARG A C 1
ATOM 945 O O . ARG A 1 130 ? -6.978 -4.819 -8.290 1.00 91.06 130 ARG A O 1
ATOM 952 N N . GLU A 1 131 ? -8.970 -4.327 -7.379 1.00 87.94 131 GLU A N 1
ATOM 953 C CA . GLU A 1 131 ? -9.770 -4.777 -8.516 1.00 87.94 131 GLU A CA 1
ATOM 954 C C . GLU A 1 131 ? -9.990 -3.580 -9.443 1.00 87.94 131 GLU A C 1
ATOM 956 O O . GLU A 1 131 ? -10.391 -2.505 -8.987 1.00 87.94 131 GLU A O 1
ATOM 961 N N . GLY A 1 132 ? -9.692 -3.746 -10.729 1.00 77.31 132 GLY A N 1
ATOM 962 C CA . GLY A 1 132 ? -10.052 -2.755 -11.737 1.00 77.31 132 GLY A CA 1
ATOM 963 C C . GLY A 1 132 ? -11.566 -2.624 -11.890 1.00 77.31 132 GLY A C 1
ATOM 964 O O . GLY A 1 132 ? -12.339 -3.459 -11.415 1.00 77.31 132 GLY A O 1
ATOM 965 N N . THR A 1 133 ? -12.006 -1.584 -12.591 1.00 64.31 133 THR A N 1
ATOM 966 C CA . THR A 1 133 ? -13.368 -1.558 -13.135 1.00 64.31 133 THR A CA 1
ATOM 967 C C . THR A 1 133 ? -13.433 -2.555 -14.286 1.00 64.31 133 THR A C 1
ATOM 969 O O . THR A 1 133 ? -12.735 -2.368 -15.282 1.00 64.31 133 THR A O 1
ATOM 972 N N . ALA A 1 134 ? -14.226 -3.615 -14.118 1.00 49.50 134 ALA A N 1
ATOM 973 C CA . ALA A 1 134 ? -14.615 -4.502 -15.212 1.00 49.50 134 ALA A CA 1
ATOM 974 C C . ALA A 1 134 ? -15.291 -3.729 -16.356 1.00 49.50 134 ALA A C 1
ATOM 976 O O . ALA A 1 134 ? -15.962 -2.709 -16.060 1.00 49.50 134 ALA A O 1
#

pLDDT: mean 91.07, std 6.56, range [49.5, 97.56]

Foldseek 3Di:
DQDQDDVCQLVDPVDDPVSNVVNVVSVLQVQLLDVVSPDEEEFEDDPLETEDDRSHAEYAYAYHPNDQEDERAFYHCPRPDAFRKHKYAHPALSYKYKYQDPSDDHGGFHDPPRDIDIRNDRVDMDMGGHHDDD

Mean predicted aligned error: 4.6 Å

Solvent-accessible surface area (backbone atoms only — not comparable to full-atom values): 7388 Å² total; per-residue (Å²): 105,60,66,72,68,59,91,62,58,84,76,38,85,89,57,50,76,67,60,48,53,50,46,53,54,28,42,53,44,42,45,19,42,36,83,80,47,38,73,72,44,78,45,57,34,54,95,35,27,43,73,57,57,73,48,59,17,38,37,27,40,40,27,47,91,74,30,61,57,35,57,40,38,31,41,48,56,92,33,60,54,71,70,38,60,37,36,41,28,26,68,39,46,74,3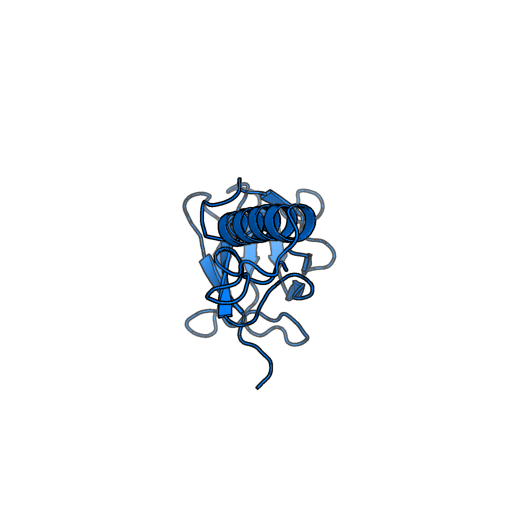0,28,38,32,41,36,42,65,65,54,76,84,38,39,37,85,42,78,92,78,38,66,46,77,29,52,41,62,87,47,71,48,78,47,66,40,77,62,88,126